Protein AF-A0A9D9WXN9-F1 (afdb_monomer)

Structure (mmCIF, N/CA/C/O backbone):
data_AF-A0A9D9WXN9-F1
#
_entry.id   AF-A0A9D9WXN9-F1
#
loop_
_atom_site.group_PDB
_atom_site.id
_atom_site.type_symbol
_atom_site.label_atom_id
_atom_site.label_alt_id
_atom_site.label_comp_id
_atom_site.label_asym_id
_atom_site.label_entity_id
_atom_site.label_seq_id
_atom_site.pdbx_PDB_ins_code
_atom_site.Cartn_x
_atom_site.Cartn_y
_atom_site.Cartn_z
_atom_site.occupancy
_atom_site.B_iso_or_equiv
_atom_site.auth_seq_id
_atom_site.auth_comp_id
_atom_site.auth_asym_id
_atom_site.auth_atom_id
_atom_site.pdbx_PDB_model_num
ATOM 1 N N . MET A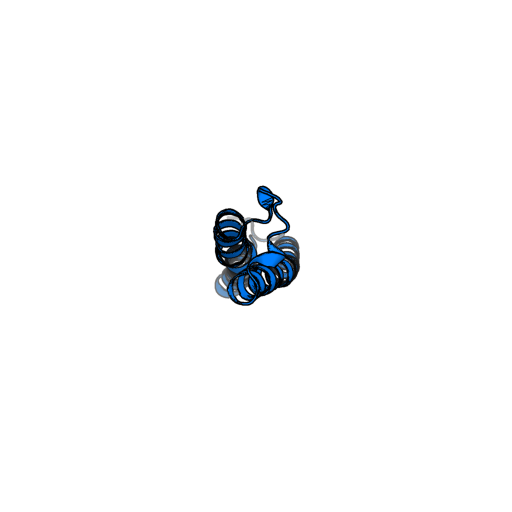 1 1 ? -28.969 9.938 34.420 1.00 42.12 1 MET A N 1
ATOM 2 C CA . MET A 1 1 ? -28.158 10.170 33.206 1.00 42.12 1 MET A CA 1
ATOM 3 C C . MET A 1 1 ? -28.125 8.860 32.427 1.00 42.12 1 MET A C 1
ATOM 5 O O . MET A 1 1 ? -27.585 7.892 32.940 1.00 42.12 1 MET A O 1
ATOM 9 N N . LYS A 1 2 ? -28.819 8.758 31.285 1.00 34.66 2 LYS A N 1
ATOM 10 C CA . LYS A 1 2 ? -28.767 7.550 30.445 1.00 34.66 2 LYS A CA 1
ATOM 11 C C . LYS A 1 2 ? -27.523 7.666 29.569 1.00 34.66 2 LYS A C 1
ATOM 13 O O . LYS A 1 2 ? -27.495 8.504 28.675 1.00 34.66 2 LYS A O 1
ATOM 18 N N . PHE A 1 3 ? -26.487 6.886 29.860 1.00 49.25 3 PHE A N 1
ATOM 19 C CA . PHE A 1 3 ? -25.332 6.790 28.973 1.00 49.25 3 PHE A CA 1
ATOM 20 C C . PHE A 1 3 ? -25.796 6.148 27.660 1.00 49.25 3 PHE A C 1
ATOM 22 O O . PHE A 1 3 ? -26.433 5.097 27.679 1.00 49.25 3 PHE A O 1
ATOM 29 N N . ALA A 1 4 ? -25.504 6.784 26.526 1.00 54.16 4 ALA A N 1
ATOM 30 C CA . ALA A 1 4 ? -25.954 6.382 25.188 1.00 54.16 4 ALA A CA 1
ATOM 31 C C . ALA A 1 4 ? -25.360 5.044 24.684 1.00 54.16 4 ALA A C 1
ATOM 33 O O . ALA A 1 4 ? -25.456 4.725 23.505 1.00 54.16 4 ALA A O 1
ATOM 34 N N . ASN A 1 5 ? -24.747 4.244 25.559 1.00 54.47 5 ASN A N 1
ATOM 35 C CA . ASN A 1 5 ? -23.957 3.069 25.197 1.00 54.47 5 ASN A CA 1
ATOM 36 C C . ASN A 1 5 ? -24.700 1.738 25.423 1.00 54.47 5 ASN A C 1
ATOM 38 O O . ASN A 1 5 ? -24.089 0.711 25.685 1.00 54.47 5 ASN A O 1
ATOM 42 N N . MET A 1 6 ? -26.034 1.738 25.346 1.00 48.72 6 MET A N 1
ATOM 43 C CA . MET A 1 6 ? -26.830 0.513 25.528 1.00 48.72 6 MET A CA 1
ATOM 44 C C . MET A 1 6 ? -27.042 -0.281 24.220 1.00 48.72 6 MET A C 1
ATOM 46 O O . MET A 1 6 ? -27.764 -1.272 24.227 1.00 48.72 6 MET A O 1
ATOM 50 N N . GLN A 1 7 ? -26.463 0.157 23.091 1.00 51.44 7 GLN A N 1
ATOM 51 C CA . GLN A 1 7 ? -26.768 -0.381 21.750 1.00 51.44 7 GLN A CA 1
ATOM 52 C C . GLN A 1 7 ? -25.560 -0.829 20.911 1.00 51.44 7 GLN A C 1
ATOM 54 O O . GLN A 1 7 ? -25.753 -1.358 19.820 1.00 51.44 7 GLN A O 1
ATOM 59 N N . ALA A 1 8 ? -24.325 -0.708 21.402 1.00 58.09 8 ALA A N 1
ATOM 60 C CA . ALA A 1 8 ? -23.145 -1.212 20.699 1.00 58.09 8 ALA A CA 1
ATOM 61 C C . ALA A 1 8 ? -22.637 -2.516 21.333 1.00 58.09 8 ALA A C 1
ATOM 63 O O . ALA A 1 8 ? -21.548 -2.566 21.891 1.00 58.09 8 ALA A O 1
ATOM 64 N N . THR A 1 9 ? -23.427 -3.589 21.261 1.00 69.81 9 THR A N 1
ATOM 65 C CA . THR A 1 9 ? -23.052 -4.898 21.834 1.00 69.81 9 THR A CA 1
ATOM 66 C C . THR A 1 9 ? -21.849 -5.541 21.125 1.00 69.81 9 THR A C 1
ATOM 68 O O . THR A 1 9 ? -21.257 -6.478 21.651 1.00 69.81 9 THR A O 1
ATOM 71 N N . SER A 1 10 ? -21.474 -5.053 19.935 1.00 84.06 10 SER A N 1
ATOM 72 C CA . SER A 1 10 ? -20.351 -5.561 19.141 1.00 84.06 10 SER A CA 1
ATOM 73 C C . SER A 1 10 ? -19.518 -4.443 18.509 1.00 84.06 10 SER A C 1
ATOM 75 O O . SER A 1 10 ? -20.027 -3.362 18.194 1.00 84.06 10 SER A O 1
ATOM 77 N N . TYR A 1 11 ? -18.237 -4.729 18.276 1.00 91.31 11 TYR A N 1
ATOM 78 C CA . TYR A 1 11 ? -17.314 -3.871 17.534 1.00 91.31 11 TYR A CA 1
ATOM 79 C C . TYR A 1 11 ? -17.733 -3.701 16.065 1.00 91.31 11 TYR A C 1
ATOM 81 O O . TYR A 1 11 ? -18.458 -4.522 15.494 1.00 91.31 11 TYR A O 1
ATOM 89 N N . ASN A 1 12 ? -17.289 -2.609 15.442 1.00 92.88 12 ASN A N 1
ATOM 90 C CA . ASN A 1 12 ? -17.523 -2.329 14.028 1.00 92.88 12 ASN A CA 1
ATOM 91 C C . ASN A 1 12 ? -16.412 -2.961 13.177 1.00 92.88 12 ASN A C 1
ATOM 93 O O . ASN A 1 12 ? -15.492 -2.288 12.709 1.00 92.88 12 ASN A O 1
ATOM 97 N N . ASP A 1 13 ? -16.496 -4.280 13.002 1.00 94.31 13 ASP A N 1
ATOM 98 C CA . ASP A 1 13 ? -15.479 -5.065 12.294 1.00 94.31 13 ASP A CA 1
ATOM 99 C C . ASP A 1 13 ? -15.660 -5.073 10.761 1.00 94.31 13 ASP A C 1
ATOM 101 O O . ASP A 1 13 ? -14.787 -5.560 10.042 1.00 94.31 13 ASP A O 1
ATOM 105 N N . THR A 1 14 ? -16.758 -4.522 10.225 1.00 95.25 14 THR A N 1
ATOM 106 C CA . THR A 1 14 ? -17.002 -4.479 8.771 1.00 95.25 14 THR A CA 1
ATOM 107 C C . THR A 1 14 ? -15.922 -3.673 8.052 1.00 95.25 14 THR A C 1
ATOM 109 O O . THR A 1 14 ? -15.312 -4.166 7.103 1.00 95.25 14 THR A O 1
ATOM 112 N N . VAL A 1 15 ? -15.638 -2.461 8.538 1.00 95.50 15 VAL A N 1
ATOM 113 C CA . VAL A 1 15 ? -14.628 -1.566 7.949 1.00 95.50 15 VAL A CA 1
ATOM 114 C C . VAL A 1 15 ? -13.222 -2.136 8.142 1.00 95.50 15 VAL A C 1
ATOM 116 O O . VAL A 1 15 ? -12.418 -2.130 7.212 1.00 95.50 15 VAL A O 1
ATOM 119 N N . VAL A 1 16 ? -12.946 -2.723 9.312 1.00 97.62 16 VAL A N 1
ATOM 120 C CA . VAL A 1 16 ? -11.684 -3.432 9.575 1.00 97.62 16 VAL A CA 1
ATOM 121 C C . VAL A 1 16 ? -11.469 -4.546 8.552 1.00 97.62 16 VAL A C 1
ATOM 123 O O . VAL A 1 16 ? -10.398 -4.634 7.957 1.00 97.62 16 VAL A O 1
ATOM 126 N N . ARG A 1 17 ? -12.489 -5.378 8.305 1.00 97.19 17 ARG A N 1
ATOM 127 C CA . ARG A 1 17 ? -12.409 -6.483 7.343 1.00 97.19 17 ARG A CA 1
ATOM 128 C C . ARG A 1 17 ? -12.177 -5.977 5.921 1.00 97.19 17 ARG A C 1
ATOM 130 O O . ARG A 1 17 ? -11.356 -6.549 5.212 1.00 97.19 17 ARG A O 1
ATOM 137 N N . GLN A 1 18 ? -12.866 -4.913 5.512 1.00 98.00 18 GLN A N 1
ATOM 138 C CA . GLN A 1 18 ? -12.674 -4.302 4.195 1.00 98.00 18 GLN A CA 1
ATOM 139 C C . GLN A 1 18 ? -11.236 -3.807 4.014 1.00 98.00 18 GLN A C 1
ATOM 141 O O . GLN A 1 18 ? -10.588 -4.180 3.039 1.00 98.00 18 GLN A O 1
ATOM 146 N N . PHE A 1 19 ? -10.699 -3.046 4.973 1.00 98.31 19 PHE A N 1
ATOM 147 C CA . PHE A 1 19 ? -9.313 -2.583 4.898 1.00 98.31 19 PHE A CA 1
ATOM 148 C C . PHE A 1 19 ? -8.305 -3.730 4.994 1.00 98.31 19 PHE A C 1
ATOM 150 O O . PHE A 1 19 ? -7.305 -3.702 4.284 1.00 98.31 19 PHE A O 1
ATOM 157 N N . ALA A 1 20 ? -8.564 -4.769 5.790 1.00 98.19 20 ALA A N 1
ATOM 158 C CA . ALA A 1 20 ? -7.696 -5.943 5.867 1.00 98.19 20 ALA A CA 1
ATOM 159 C C . ALA A 1 20 ? -7.620 -6.685 4.521 1.00 98.19 20 ALA A C 1
ATOM 161 O O . ALA A 1 20 ? -6.528 -6.999 4.049 1.00 98.19 20 ALA A O 1
ATO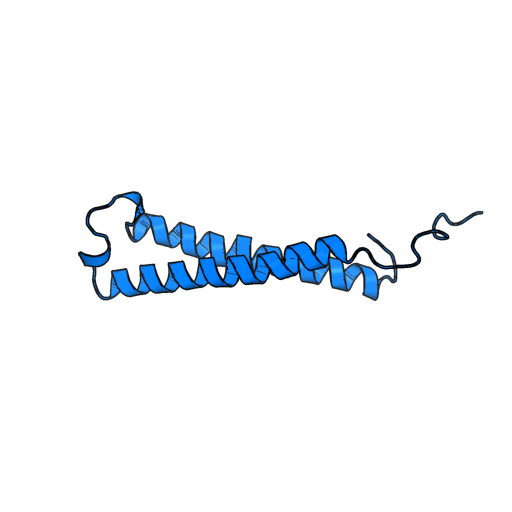M 162 N N . ILE A 1 21 ? -8.762 -6.897 3.856 1.00 98.38 21 ILE A N 1
ATOM 163 C CA . ILE A 1 21 ? -8.805 -7.492 2.512 1.00 98.38 21 ILE A CA 1
ATOM 164 C C . ILE A 1 21 ? -8.074 -6.590 1.510 1.00 98.38 21 ILE A C 1
ATOM 166 O O . ILE A 1 21 ? -7.211 -7.067 0.773 1.00 98.38 21 ILE A O 1
ATOM 170 N N . MET A 1 22 ? -8.358 -5.284 1.514 1.00 98.19 22 MET A N 1
ATOM 171 C CA . MET A 1 22 ? -7.703 -4.341 0.602 1.00 98.19 22 MET A CA 1
ATOM 172 C C . MET A 1 22 ? -6.200 -4.216 0.856 1.00 98.19 22 MET A C 1
ATOM 174 O O . MET A 1 22 ? -5.449 -4.010 -0.092 1.00 98.19 22 MET A O 1
ATOM 178 N N . THR A 1 23 ? -5.739 -4.417 2.092 1.00 98.56 23 THR A N 1
ATOM 179 C CA . THR A 1 23 ? -4.309 -4.501 2.415 1.00 98.56 23 THR A CA 1
ATOM 180 C C . THR A 1 23 ? -3.672 -5.646 1.639 1.00 98.56 23 THR A C 1
ATOM 182 O O . THR A 1 23 ? -2.679 -5.437 0.955 1.00 98.56 23 THR A O 1
ATOM 185 N N . VAL A 1 24 ? -4.263 -6.843 1.661 1.00 98.44 24 VAL A N 1
ATOM 186 C CA . VAL A 1 24 ? -3.727 -7.992 0.913 1.00 98.44 24 VAL A CA 1
ATOM 187 C C . VAL A 1 24 ? -3.751 -7.730 -0.595 1.00 98.44 24 VAL A C 1
ATOM 189 O O . VAL A 1 24 ? -2.743 -7.952 -1.264 1.00 98.44 24 VAL A O 1
ATOM 192 N N . VAL A 1 25 ? -4.858 -7.200 -1.126 1.00 98.44 25 VAL A N 1
ATOM 193 C CA . VAL A 1 25 ? -4.993 -6.877 -2.559 1.00 98.44 25 VAL A CA 1
ATOM 194 C C . VAL A 1 25 ? -3.909 -5.896 -3.009 1.00 98.44 25 VAL A C 1
ATOM 196 O O . VAL A 1 25 ? -3.183 -6.170 -3.965 1.00 98.44 25 VAL A O 1
ATOM 199 N N . TRP A 1 26 ? -3.745 -4.776 -2.302 1.00 98.19 26 TRP A N 1
ATOM 200 C CA . TRP A 1 26 ? -2.722 -3.786 -2.635 1.00 98.19 26 TRP A CA 1
ATOM 201 C C . TRP A 1 26 ? -1.304 -4.274 -2.356 1.00 98.19 26 TRP A C 1
ATOM 203 O O . TRP A 1 26 ? -0.385 -3.863 -3.059 1.00 98.19 26 TRP A O 1
ATOM 213 N N . GLY A 1 27 ? -1.121 -5.177 -1.392 1.00 97.88 27 GLY A N 1
ATOM 214 C CA . GLY A 1 27 ? 0.148 -5.861 -1.160 1.00 97.88 27 GLY A CA 1
ATOM 215 C C . GLY A 1 27 ? 0.575 -6.663 -2.387 1.00 97.88 27 GLY A C 1
ATOM 216 O O . GLY A 1 27 ? 1.693 -6.497 -2.868 1.00 97.88 27 GLY A O 1
ATOM 217 N N . VAL A 1 28 ? -0.332 -7.458 -2.961 1.00 98.38 28 VAL A N 1
ATOM 218 C CA . VAL A 1 28 ? -0.056 -8.216 -4.192 1.00 98.38 28 VAL A CA 1
ATOM 219 C C . VAL A 1 28 ? 0.212 -7.277 -5.369 1.00 98.38 28 VAL A C 1
ATOM 221 O O . VAL A 1 28 ? 1.231 -7.424 -6.039 1.00 98.38 28 VAL A O 1
ATOM 224 N N . VAL A 1 29 ? -0.653 -6.283 -5.604 1.00 98.00 29 VAL A N 1
ATOM 225 C CA . VAL A 1 29 ? -0.501 -5.338 -6.726 1.00 98.00 29 VAL A CA 1
ATOM 226 C C . VAL A 1 29 ? 0.801 -4.542 -6.611 1.00 98.00 29 VAL A C 1
ATOM 228 O O . VAL A 1 29 ? 1.576 -4.485 -7.563 1.00 98.00 29 VAL A O 1
ATOM 231 N N . GLY A 1 30 ? 1.071 -3.951 -5.446 1.00 97.62 30 GLY A N 1
ATOM 232 C CA . GLY A 1 30 ? 2.262 -3.142 -5.207 1.00 97.62 30 GLY A CA 1
ATOM 233 C C . GLY A 1 30 ? 3.549 -3.945 -5.378 1.00 97.62 30 GLY A C 1
ATOM 234 O O . GLY A 1 30 ? 4.450 -3.502 -6.092 1.00 97.62 30 GLY A O 1
ATOM 235 N N . MET A 1 31 ? 3.623 -5.145 -4.795 1.00 98.06 31 MET A N 1
ATOM 236 C CA . MET A 1 31 ? 4.800 -6.010 -4.923 1.00 98.06 31 MET A CA 1
ATOM 237 C C . MET A 1 31 ? 4.986 -6.527 -6.354 1.00 98.06 31 MET A C 1
ATOM 239 O O . MET A 1 31 ? 6.114 -6.550 -6.839 1.00 98.06 31 MET A O 1
ATOM 243 N N . LEU A 1 32 ? 3.905 -6.860 -7.069 1.00 98.06 32 LEU A N 1
ATOM 244 C CA . LEU A 1 32 ? 3.972 -7.297 -8.467 1.00 98.06 32 LEU A CA 1
ATOM 245 C C . LEU A 1 32 ? 4.510 -6.194 -9.390 1.00 98.06 32 LEU A C 1
ATOM 247 O O . LEU A 1 32 ? 5.404 -6.460 -10.191 1.00 98.06 32 LEU A O 1
ATOM 251 N N . VAL A 1 33 ? 4.049 -4.945 -9.241 1.00 97.38 33 VAL A N 1
ATOM 252 C CA . VAL A 1 33 ? 4.640 -3.808 -9.976 1.00 97.38 33 VAL A CA 1
ATOM 253 C C . VAL A 1 33 ? 6.115 -3.632 -9.597 1.00 97.38 33 VAL A C 1
ATOM 255 O O . VAL A 1 33 ? 6.929 -3.338 -10.467 1.00 97.38 33 VAL A O 1
ATOM 258 N N . GLY A 1 34 ? 6.476 -3.883 -8.334 1.00 97.50 34 GLY A N 1
ATOM 259 C CA . GLY A 1 34 ? 7.864 -3.907 -7.859 1.00 97.50 34 GLY A CA 1
ATOM 260 C C . GLY A 1 34 ? 8.739 -4.912 -8.611 1.00 97.50 34 GLY A C 1
ATOM 261 O O . GLY A 1 34 ? 9.826 -4.567 -9.069 1.00 97.50 34 GLY A O 1
ATOM 262 N N . VAL A 1 35 ? 8.241 -6.135 -8.808 1.00 97.88 35 VAL A N 1
ATOM 263 C CA . VAL A 1 35 ? 8.929 -7.169 -9.598 1.00 97.88 35 VAL A CA 1
ATOM 264 C C . VAL A 1 35 ? 9.063 -6.748 -11.064 1.00 97.88 35 VAL A C 1
ATOM 266 O O . VAL A 1 35 ? 10.130 -6.927 -11.645 1.00 97.88 35 VAL A O 1
ATOM 269 N N . ILE A 1 36 ? 8.032 -6.131 -11.654 1.00 95.69 36 ILE A N 1
ATOM 270 C CA . ILE A 1 36 ? 8.087 -5.630 -13.038 1.00 95.69 36 ILE A CA 1
ATOM 271 C C . ILE A 1 36 ? 9.179 -4.567 -13.194 1.00 95.69 36 ILE A C 1
ATOM 273 O O . ILE A 1 36 ? 10.015 -4.677 -14.089 1.00 95.69 36 ILE A O 1
ATOM 277 N N . ILE A 1 37 ? 9.212 -3.551 -12.326 1.00 96.88 37 ILE A N 1
ATOM 278 C CA . ILE A 1 37 ? 10.223 -2.488 -12.433 1.00 96.88 37 ILE A CA 1
ATOM 279 C C . ILE A 1 37 ? 11.631 -2.989 -12.093 1.00 96.88 37 ILE A C 1
ATOM 281 O O . ILE A 1 37 ? 12.601 -2.482 -12.649 1.00 96.88 37 ILE A O 1
ATOM 285 N N . ALA A 1 38 ? 11.761 -4.004 -11.233 1.00 97.44 38 ALA A N 1
ATOM 286 C CA . ALA A 1 38 ? 13.034 -4.679 -10.998 1.00 97.44 38 ALA A CA 1
ATOM 287 C C . ALA A 1 38 ? 13.501 -5.431 -12.255 1.00 97.44 38 ALA A C 1
ATOM 289 O O . ALA A 1 38 ? 14.666 -5.328 -12.636 1.00 97.44 38 ALA A O 1
ATOM 290 N N . ALA A 1 39 ? 12.590 -6.116 -12.952 1.00 96.56 39 ALA A N 1
ATOM 291 C CA . ALA A 1 39 ? 12.892 -6.769 -14.220 1.00 96.56 39 ALA A CA 1
ATOM 292 C C . ALA A 1 39 ? 13.280 -5.758 -15.312 1.00 96.56 39 ALA A C 1
ATOM 294 O O . ALA A 1 39 ? 14.195 -6.032 -16.075 1.00 96.56 39 ALA A O 1
ATOM 295 N N . GLN A 1 40 ? 12.671 -4.567 -15.349 1.00 94.56 40 GLN A N 1
ATOM 296 C CA . GLN A 1 40 ? 13.061 -3.491 -16.275 1.00 94.56 40 GLN A CA 1
ATOM 297 C C . GLN A 1 40 ? 14.473 -2.942 -16.027 1.00 94.56 40 GLN A C 1
ATOM 299 O O . GLN A 1 40 ? 15.088 -2.426 -16.957 1.00 94.56 40 GLN A O 1
ATOM 304 N N . LEU A 1 41 ? 14.992 -3.035 -14.796 1.00 94.50 41 LEU A N 1
ATOM 305 C CA . LEU A 1 41 ? 16.389 -2.696 -14.504 1.00 94.50 41 LEU A CA 1
ATOM 306 C C . LEU A 1 41 ? 17.359 -3.777 -14.997 1.00 94.50 41 LEU A C 1
ATOM 308 O O . LEU A 1 41 ? 18.471 -3.444 -15.395 1.00 94.50 41 LEU A O 1
ATOM 312 N N . ALA A 1 42 ? 16.949 -5.048 -14.971 1.00 96.56 42 ALA A N 1
ATOM 313 C CA . ALA A 1 42 ? 17.748 -6.164 -15.479 1.00 96.56 42 ALA A CA 1
ATOM 314 C C . ALA A 1 42 ? 17.705 -6.268 -17.016 1.00 96.56 42 ALA A C 1
ATOM 316 O O . ALA A 1 42 ? 18.730 -6.522 -17.643 1.00 96.56 42 ALA A O 1
ATOM 317 N N . TRP A 1 43 ? 16.531 -6.038 -17.608 1.00 94.88 43 TRP A N 1
ATOM 318 C CA . TRP A 1 43 ? 16.260 -6.102 -19.046 1.00 94.88 43 TRP A CA 1
ATOM 319 C C . TRP A 1 43 ? 15.465 -4.864 -19.488 1.00 94.88 43 TRP A C 1
ATOM 321 O O . TRP A 1 43 ? 14.226 -4.864 -19.441 1.00 94.88 43 TRP A O 1
ATOM 331 N N . PRO A 1 44 ? 16.150 -3.784 -19.910 1.00 89.62 44 PRO A N 1
ATOM 332 C CA . PRO A 1 44 ? 15.511 -2.532 -20.322 1.00 89.62 44 PRO A CA 1
ATOM 333 C C . PRO A 1 44 ? 14.509 -2.674 -21.478 1.00 89.62 44 PRO A C 1
ATOM 335 O O . PRO A 1 44 ? 13.610 -1.839 -21.622 1.00 89.62 44 PRO A O 1
ATOM 338 N N . GLU A 1 45 ? 14.613 -3.736 -22.278 1.00 90.44 45 GLU A N 1
ATOM 339 C CA . GLU A 1 45 ? 13.709 -4.064 -23.384 1.00 90.44 45 GLU A CA 1
ATOM 340 C C . GLU A 1 45 ? 12.267 -4.321 -22.910 1.00 90.44 45 GLU A C 1
ATOM 342 O O . GLU A 1 45 ? 11.317 -4.110 -23.666 1.00 90.44 45 GLU A O 1
ATOM 347 N N . LEU A 1 46 ? 12.072 -4.679 -21.633 1.00 89.25 46 LEU A N 1
ATOM 348 C CA . LEU A 1 46 ? 10.754 -4.892 -21.020 1.00 89.25 46 LEU A CA 1
ATOM 349 C C . LEU A 1 46 ? 9.912 -3.612 -20.877 1.00 89.25 46 LEU A C 1
ATOM 351 O O . LEU A 1 46 ? 8.747 -3.681 -20.487 1.00 89.25 46 LEU A O 1
ATOM 355 N N . ASN A 1 47 ? 10.454 -2.436 -21.209 1.00 85.62 47 ASN A N 1
ATOM 356 C CA . ASN A 1 47 ? 9.646 -1.224 -21.370 1.00 85.62 47 ASN A CA 1
ATOM 357 C C . ASN A 1 47 ? 8.769 -1.266 -22.644 1.00 85.62 4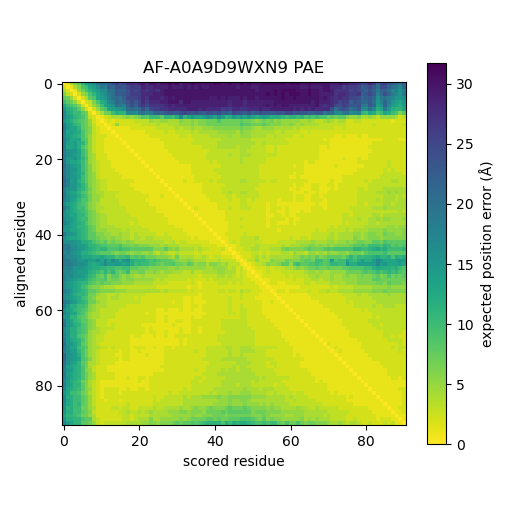7 ASN A C 1
ATOM 359 O O . ASN A 1 47 ? 7.815 -0.494 -22.749 1.00 85.62 47 ASN A O 1
ATOM 363 N N . LEU A 1 48 ? 9.088 -2.139 -23.616 1.00 87.06 48 LEU A N 1
ATOM 364 C CA . LEU A 1 48 ? 8.341 -2.374 -24.867 1.00 87.06 48 LEU A CA 1
ATOM 365 C C . LEU A 1 48 ? 8.095 -1.122 -25.737 1.00 87.06 48 LEU A C 1
ATOM 367 O O . LEU A 1 48 ? 7.243 -1.135 -26.621 1.00 87.06 48 LEU A O 1
ATOM 371 N N . GLY A 1 49 ? 8.797 -0.015 -25.475 1.00 87.38 49 GLY A N 1
ATOM 372 C CA . GLY A 1 49 ? 8.534 1.282 -26.110 1.00 87.38 49 GLY A CA 1
ATOM 373 C C . GLY A 1 49 ? 7.196 1.926 -25.713 1.00 87.38 49 GLY A C 1
ATOM 374 O O . GLY A 1 49 ? 6.805 2.931 -26.303 1.00 87.38 49 GLY A O 1
ATOM 375 N N . ILE A 1 50 ? 6.487 1.381 -24.716 1.00 92.75 50 ILE A N 1
ATOM 376 C CA . ILE A 1 50 ? 5.160 1.847 -24.302 1.00 92.75 50 ILE A CA 1
ATOM 377 C C . ILE A 1 50 ? 5.308 2.923 -23.210 1.00 92.75 50 ILE A C 1
ATOM 379 O O . ILE A 1 50 ? 5.798 2.623 -22.118 1.00 92.75 50 ILE A O 1
ATOM 383 N N . PRO A 1 51 ? 4.837 4.170 -23.423 1.00 90.31 51 PRO A N 1
ATOM 384 C CA . PRO A 1 51 ? 5.126 5.280 -22.511 1.00 90.31 51 PRO A CA 1
ATOM 385 C C . PRO A 1 51 ? 4.685 5.060 -21.056 1.00 90.31 51 PRO A C 1
ATOM 387 O O . PRO A 1 51 ? 5.404 5.444 -20.133 1.00 90.31 51 PRO A O 1
ATOM 390 N N . TRP A 1 52 ? 3.517 4.452 -20.819 1.00 91.06 52 TRP A N 1
ATOM 391 C CA . TRP A 1 52 ? 2.987 4.207 -19.466 1.00 91.06 52 TRP A CA 1
ATOM 392 C C . TRP A 1 52 ? 3.594 2.993 -18.759 1.00 91.06 52 TRP A C 1
ATOM 394 O O . TRP A 1 52 ? 3.453 2.891 -17.545 1.00 91.06 52 TRP A O 1
ATOM 404 N N . LEU A 1 53 ? 4.299 2.118 -19.481 1.00 92.75 53 LEU A N 1
ATOM 405 C CA . LEU A 1 53 ? 5.062 1.022 -18.883 1.00 92.75 53 LEU A CA 1
ATOM 406 C C . LEU A 1 53 ? 6.518 1.402 -18.611 1.00 92.75 53 LEU A C 1
ATOM 408 O O . LEU A 1 53 ? 7.262 0.575 -18.108 1.00 92.75 53 LEU A O 1
ATOM 412 N N . SER A 1 54 ? 6.938 2.634 -18.902 1.00 93.94 54 SER A N 1
ATOM 413 C CA . SER A 1 54 ? 8.308 3.063 -18.622 1.00 93.94 54 SER A CA 1
ATOM 414 C C . SER A 1 54 ? 8.642 2.997 -17.126 1.00 93.94 54 SER A C 1
ATOM 416 O O . SER A 1 54 ? 7.850 3.430 -16.282 1.00 93.94 54 SER A O 1
ATOM 418 N N . TYR A 1 55 ? 9.856 2.545 -16.800 1.00 93.50 55 TYR A N 1
ATOM 419 C CA . TYR A 1 55 ? 10.379 2.501 -15.426 1.00 93.50 55 TYR A CA 1
ATOM 420 C C . TYR A 1 55 ? 10.148 3.810 -14.651 1.00 93.50 55 TYR A C 1
ATOM 422 O O . TYR A 1 55 ? 9.701 3.800 -13.503 1.00 93.50 55 TYR A O 1
ATOM 430 N N . GLY A 1 56 ? 10.376 4.960 -15.297 1.00 94.06 56 GLY A N 1
ATOM 431 C CA . GLY A 1 56 ? 10.193 6.280 -14.686 1.00 94.06 56 GLY A CA 1
ATOM 432 C C . GLY A 1 56 ? 8.758 6.575 -14.228 1.00 94.06 56 GLY A C 1
ATOM 433 O O . GLY A 1 56 ? 8.577 7.325 -13.272 1.00 94.06 56 GLY A O 1
ATOM 434 N N . ARG A 1 57 ? 7.743 5.970 -14.861 1.00 95.25 57 ARG A N 1
ATOM 435 C CA . ARG A 1 57 ? 6.327 6.113 -14.477 1.00 95.25 57 ARG A CA 1
ATOM 436 C C . ARG A 1 57 ? 5.848 4.991 -13.560 1.00 95.25 57 ARG A C 1
ATOM 438 O O . ARG A 1 57 ? 5.090 5.254 -12.629 1.00 95.25 57 ARG A O 1
ATOM 445 N N . LEU A 1 58 ? 6.307 3.759 -13.779 1.00 96.56 58 LEU A N 1
ATOM 446 C CA . LEU A 1 58 ? 5.925 2.624 -12.938 1.00 96.56 58 LEU A CA 1
ATOM 447 C C . LEU A 1 58 ? 6.569 2.669 -11.549 1.00 96.56 58 LEU A C 1
ATOM 449 O O . LEU A 1 58 ? 5.965 2.203 -10.588 1.00 96.56 58 LEU A O 1
ATOM 453 N N . ARG A 1 59 ? 7.753 3.272 -11.395 1.00 96.62 59 ARG A N 1
ATOM 454 C CA . ARG A 1 59 ? 8.405 3.430 -10.087 1.00 96.62 59 ARG A CA 1
ATOM 455 C C . ARG A 1 59 ? 7.568 4.244 -9.088 1.00 96.62 59 ARG A C 1
ATOM 457 O O . ARG A 1 59 ? 7.295 3.717 -8.010 1.00 96.62 59 ARG A O 1
ATOM 464 N N . PRO A 1 60 ? 7.121 5.481 -9.386 1.00 97.62 60 PRO A N 1
ATOM 465 C CA . PRO A 1 60 ? 6.249 6.208 -8.467 1.00 97.62 60 PRO A CA 1
ATOM 466 C C . PRO A 1 60 ? 4.895 5.511 -8.278 1.00 97.62 60 PRO A C 1
ATOM 468 O O . PRO A 1 60 ? 4.334 5.599 -7.188 1.00 97.62 60 PRO A O 1
ATOM 471 N N . LEU A 1 61 ? 4.386 4.774 -9.275 1.00 97.69 61 LEU A N 1
ATOM 472 C CA . LEU A 1 61 ? 3.194 3.935 -9.102 1.00 97.69 61 LEU A CA 1
ATOM 473 C C . LEU A 1 61 ? 3.429 2.833 -8.054 1.00 97.69 61 LEU A C 1
ATOM 475 O O . LEU A 1 61 ? 2.647 2.719 -7.115 1.00 97.69 61 LEU A O 1
ATOM 479 N N . HIS A 1 62 ? 4.521 2.071 -8.172 1.00 98.19 62 HIS A N 1
ATOM 480 C CA . HIS A 1 62 ? 4.925 1.043 -7.209 1.00 98.19 62 HIS A CA 1
ATOM 481 C C . HIS A 1 62 ? 5.065 1.621 -5.799 1.00 98.19 62 HIS A C 1
ATOM 483 O O . HIS A 1 62 ? 4.460 1.106 -4.861 1.00 98.19 62 HIS A O 1
ATOM 489 N N . THR A 1 63 ? 5.814 2.717 -5.646 1.00 98.06 63 THR A N 1
ATOM 490 C CA . THR A 1 63 ? 6.043 3.335 -4.335 1.00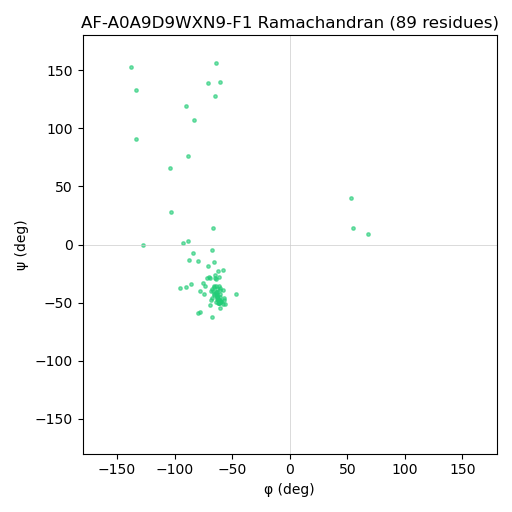 98.06 63 THR A CA 1
ATOM 491 C C . THR A 1 63 ? 4.736 3.799 -3.691 1.00 98.06 63 THR A C 1
ATOM 493 O O . THR A 1 63 ? 4.509 3.504 -2.520 1.00 98.06 63 THR A O 1
ATOM 496 N N . ASN A 1 64 ? 3.840 4.458 -4.436 1.00 98.31 64 ASN A N 1
ATOM 497 C CA . ASN A 1 64 ? 2.542 4.875 -3.894 1.00 98.31 64 ASN A CA 1
ATOM 498 C C . ASN A 1 64 ? 1.635 3.678 -3.565 1.00 98.31 64 ASN A C 1
ATOM 500 O O . ASN A 1 64 ? 0.980 3.679 -2.523 1.00 98.31 64 ASN A O 1
ATOM 504 N N . ALA A 1 65 ? 1.621 2.643 -4.411 1.00 97.88 65 ALA A N 1
ATOM 505 C CA . ALA A 1 65 ? 0.844 1.431 -4.168 1.00 97.88 65 ALA A CA 1
ATOM 506 C C . ALA A 1 65 ? 1.327 0.683 -2.915 1.00 97.88 65 ALA A C 1
ATOM 508 O O . ALA A 1 65 ? 0.510 0.254 -2.106 1.00 97.88 65 ALA A O 1
ATOM 509 N N . VAL A 1 66 ? 2.640 0.565 -2.703 1.00 98.12 66 VAL A N 1
ATOM 510 C CA . VAL A 1 66 ? 3.184 -0.121 -1.521 1.00 98.12 66 VAL A CA 1
ATOM 511 C C . VAL A 1 66 ? 3.042 0.730 -0.255 1.00 98.12 66 VAL A C 1
ATOM 513 O O . VAL A 1 66 ? 2.651 0.213 0.788 1.00 98.12 66 VAL A O 1
ATOM 516 N N . ILE A 1 67 ? 3.314 2.034 -0.310 1.00 98.06 67 ILE A N 1
ATOM 517 C CA . ILE A 1 67 ? 3.275 2.879 0.893 1.00 98.06 67 ILE A CA 1
ATOM 518 C C . ILE A 1 67 ? 1.836 3.236 1.268 1.00 98.06 67 ILE A C 1
ATOM 520 O O . ILE A 1 67 ? 1.390 2.938 2.374 1.00 98.06 67 ILE A O 1
ATOM 524 N N . PHE A 1 68 ? 1.092 3.869 0.364 1.00 98.38 68 PHE A N 1
ATOM 525 C CA . PHE A 1 68 ? -0.206 4.450 0.707 1.00 98.38 68 PHE A CA 1
ATOM 526 C C . PHE A 1 68 ? -1.361 3.478 0.515 1.00 98.38 68 PHE A C 1
ATOM 528 O O . PHE A 1 68 ? -2.284 3.484 1.324 1.00 98.38 68 PHE A O 1
ATOM 535 N N . ALA A 1 69 ? -1.324 2.625 -0.510 1.00 98.00 69 ALA A N 1
ATOM 536 C CA . ALA A 1 69 ? -2.403 1.662 -0.705 1.00 98.00 69 ALA A CA 1
ATOM 537 C C . ALA A 1 69 ? -2.234 0.453 0.231 1.00 98.00 69 ALA A C 1
ATOM 539 O O . ALA A 1 69 ? -3.084 0.228 1.086 1.00 98.00 69 ALA A O 1
ATOM 540 N N . PHE A 1 70 ? -1.115 -0.272 0.155 1.00 98.44 70 PHE A N 1
ATOM 541 C CA . PHE A 1 70 ? -0.825 -1.398 1.048 1.00 98.44 70 PHE A CA 1
ATOM 542 C C . PHE A 1 70 ? -0.606 -0.937 2.494 1.00 98.44 70 PHE A C 1
ATOM 544 O O . PHE A 1 70 ? -1.394 -1.290 3.372 1.00 98.44 70 PHE A O 1
ATOM 551 N N . GLY A 1 71 ? 0.421 -0.117 2.745 1.00 97.81 71 GLY A N 1
ATOM 552 C CA . GLY A 1 71 ? 0.741 0.355 4.094 1.00 97.81 71 GLY A CA 1
ATOM 553 C C . GLY A 1 71 ? -0.399 1.158 4.722 1.00 97.81 71 GLY A C 1
ATOM 554 O O . GLY A 1 71 ? -0.760 0.915 5.872 1.00 97.81 71 GLY A O 1
ATOM 555 N N . GLY A 1 72 ? -1.033 2.049 3.955 1.00 98.31 72 GLY A N 1
ATOM 556 C CA . GLY A 1 72 ? -2.184 2.819 4.428 1.00 98.31 72 GLY A CA 1
ATOM 557 C C . GLY A 1 72 ? -3.383 1.941 4.783 1.00 98.31 72 GLY A C 1
ATOM 558 O O . GLY A 1 72 ? -3.917 2.089 5.881 1.00 98.31 72 GLY A O 1
ATOM 559 N N . CYS A 1 73 ? -3.779 0.979 3.938 1.00 98.44 73 CYS A N 1
ATOM 560 C CA . CYS A 1 73 ? -4.859 0.048 4.294 1.00 98.44 73 CYS A CA 1
ATOM 561 C C . CYS A 1 73 ? -4.514 -0.774 5.546 1.00 98.44 73 CYS A C 1
ATOM 563 O O . CYS A 1 73 ? -5.380 -0.961 6.403 1.00 98.44 73 CYS A O 1
ATOM 565 N N . GLY A 1 74 ? -3.255 -1.205 5.690 1.00 98.38 74 GLY A N 1
ATOM 566 C CA . GLY A 1 74 ? -2.792 -1.937 6.870 1.00 98.38 74 GLY A CA 1
ATOM 567 C C . GLY A 1 74 ? -2.87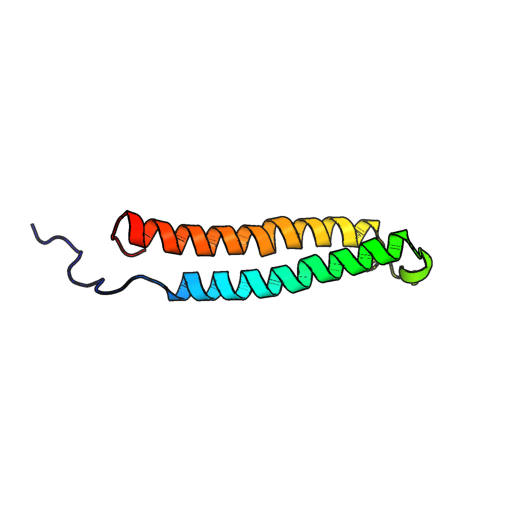8 -1.096 8.145 1.00 98.38 74 GLY A C 1
ATOM 568 O O . GLY A 1 74 ? -3.329 -1.578 9.189 1.00 98.38 74 GLY A O 1
ATOM 569 N N . LEU A 1 75 ? -2.523 0.189 8.057 1.00 98.56 75 LEU A N 1
ATOM 570 C CA . LEU A 1 75 ? -2.673 1.140 9.157 1.00 98.56 75 LEU A CA 1
ATOM 571 C C . LEU A 1 75 ? -4.145 1.393 9.495 1.00 98.56 75 LEU A C 1
ATOM 573 O O . LEU A 1 75 ? -4.495 1.356 10.669 1.00 98.56 75 LEU A O 1
ATOM 577 N N . PHE A 1 76 ? -5.026 1.573 8.507 1.00 98.31 76 PHE A N 1
AT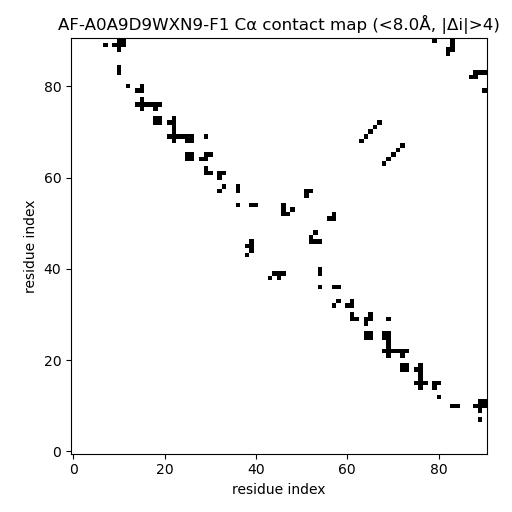OM 578 C CA . PHE A 1 76 ? -6.463 1.738 8.762 1.00 98.31 76 PHE A CA 1
ATOM 579 C C . PHE A 1 76 ? -7.076 0.501 9.428 1.00 98.31 76 PHE A C 1
ATOM 581 O O . PHE A 1 76 ? -7.764 0.629 10.441 1.00 98.31 76 PHE A O 1
ATOM 588 N N . ALA A 1 77 ? -6.794 -0.699 8.911 1.00 98.31 77 ALA A N 1
ATOM 589 C CA . ALA A 1 77 ? -7.285 -1.945 9.496 1.00 98.31 77 ALA A CA 1
ATOM 590 C C . ALA A 1 77 ? -6.805 -2.118 10.944 1.00 98.31 77 ALA A C 1
ATOM 592 O O . ALA A 1 77 ? -7.609 -2.389 11.837 1.00 98.31 77 ALA A O 1
ATOM 593 N N . SER A 1 78 ? -5.504 -1.929 11.186 1.00 98.31 78 SER A N 1
ATOM 594 C CA . SER A 1 78 ? -4.917 -2.097 12.518 1.00 98.31 78 SER A CA 1
ATOM 595 C C . SER A 1 78 ? -5.396 -1.028 13.500 1.00 98.31 78 SER A C 1
ATOM 597 O O . SER A 1 78 ? -5.832 -1.379 14.594 1.00 98.31 78 SER A O 1
ATOM 599 N N . ALA A 1 79 ? -5.412 0.250 13.115 1.00 98.25 79 ALA A N 1
ATOM 600 C CA . ALA A 1 79 ? -5.871 1.337 13.973 1.00 98.25 79 ALA A CA 1
ATOM 601 C C . ALA A 1 79 ? -7.340 1.159 14.377 1.00 98.25 79 ALA A C 1
ATOM 603 O O . ALA A 1 79 ? -7.647 1.210 15.568 1.00 98.25 79 ALA A O 1
ATOM 604 N N . TYR A 1 80 ? -8.238 0.887 13.419 1.00 97.81 80 TYR A N 1
ATOM 605 C CA . TYR A 1 80 ? -9.661 0.688 13.710 1.00 97.81 80 TYR A CA 1
ATOM 606 C C . TYR A 1 80 ? -9.926 -0.554 14.558 1.00 97.81 80 TYR A C 1
ATOM 608 O O . TYR A 1 80 ? -10.792 -0.520 15.431 1.00 97.81 80 TYR A O 1
ATOM 616 N N . TYR A 1 81 ? -9.170 -1.632 14.347 1.00 97.12 81 TYR A N 1
ATOM 617 C CA . TYR A 1 81 ? -9.293 -2.835 15.164 1.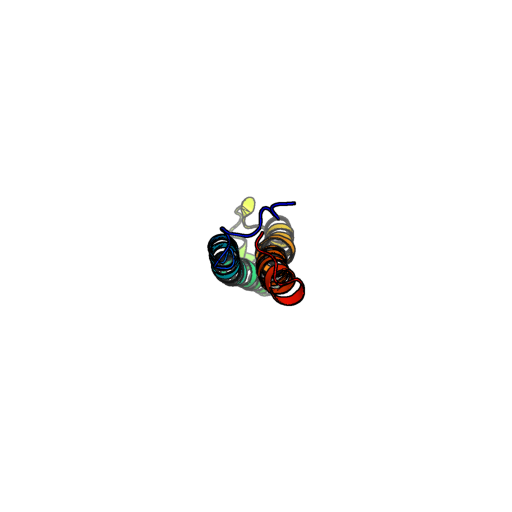00 97.12 81 TYR A CA 1
ATOM 618 C C . TYR A 1 81 ? -8.813 -2.606 16.601 1.00 97.12 81 TYR A C 1
ATOM 620 O O . TYR A 1 81 ? -9.505 -2.989 17.550 1.00 97.12 81 TYR A O 1
ATOM 628 N N . VAL A 1 82 ? -7.631 -1.995 16.751 1.00 98.19 82 VAL A N 1
ATOM 629 C CA . VAL A 1 82 ? -6.953 -1.803 18.037 1.00 98.19 82 VAL A CA 1
ATOM 630 C C . VAL A 1 82 ? -7.702 -0.793 18.894 1.00 98.19 82 VAL A C 1
ATOM 632 O O . VAL A 1 82 ? -8.050 -1.134 20.019 1.00 98.19 82 VAL A O 1
ATOM 635 N N . VAL A 1 83 ? -8.012 0.403 18.376 1.00 97.75 83 VAL A N 1
ATOM 636 C CA . VAL A 1 83 ? -8.602 1.487 19.186 1.00 97.75 83 VAL A CA 1
ATOM 637 C C . VAL A 1 83 ? -9.953 1.100 19.785 1.00 97.75 83 VAL A C 1
ATOM 639 O O . VAL A 1 83 ? -10.231 1.410 20.940 1.00 97.75 83 VAL A O 1
ATOM 642 N N . GLN A 1 84 ? -10.770 0.347 19.039 1.00 95.44 84 GLN A N 1
ATOM 643 C CA . GLN A 1 84 ? -12.060 -0.119 19.543 1.00 95.44 84 GLN A CA 1
ATOM 644 C C . GLN A 1 84 ? -11.898 -1.051 20.753 1.00 95.44 84 GLN A C 1
ATOM 646 O O . GLN A 1 84 ? -12.659 -0.962 21.714 1.00 95.44 84 GLN A O 1
ATOM 651 N N . ARG A 1 85 ? -10.878 -1.919 20.735 1.00 93.62 85 ARG A N 1
ATOM 652 C CA . ARG A 1 85 ? -10.631 -2.952 21.756 1.00 93.62 85 ARG A CA 1
ATOM 653 C C . ARG A 1 85 ? -9.829 -2.443 22.944 1.00 93.62 85 ARG A C 1
ATOM 655 O O . ARG A 1 85 ? -10.063 -2.883 24.062 1.00 93.62 85 ARG A O 1
ATOM 662 N N . THR A 1 86 ? -8.903 -1.515 22.725 1.00 96.25 86 THR A N 1
ATOM 663 C CA . THR A 1 86 ? -8.129 -0.914 23.817 1.00 96.25 86 THR A CA 1
ATOM 664 C C . THR A 1 86 ? -8.973 0.065 24.624 1.00 96.25 86 THR A C 1
ATOM 666 O O . THR A 1 86 ? -8.839 0.117 25.843 1.00 96.25 86 THR A O 1
ATOM 669 N N . CYS A 1 87 ? -9.882 0.799 23.975 1.00 94.75 87 CYS A N 1
ATOM 670 C CA . CYS A 1 87 ? -10.813 1.694 24.660 1.00 94.75 87 CYS A CA 1
ATOM 671 C C . CYS A 1 87 ? -12.110 1.000 25.105 1.00 94.75 87 CYS A C 1
ATOM 673 O O . CYS A 1 87 ? -12.844 1.577 25.899 1.00 94.75 87 CYS A O 1
ATOM 675 N N . ASN A 1 88 ? -12.394 -0.217 24.622 1.00 90.94 88 ASN A N 1
ATOM 676 C CA . ASN A 1 88 ? -13.677 -0.914 24.797 1.00 90.94 88 ASN A CA 1
ATOM 677 C C . ASN A 1 88 ? -14.883 -0.063 24.352 1.00 90.94 88 ASN A C 1
ATOM 679 O O . ASN A 1 88 ? -15.929 -0.039 25.000 1.00 90.94 88 ASN A O 1
ATOM 683 N N . VAL A 1 89 ? -14.728 0.661 23.238 1.00 90.94 89 VAL A N 1
ATOM 684 C CA . VAL A 1 89 ? -15.765 1.528 22.660 1.00 90.94 89 VAL A CA 1
ATOM 685 C C . VAL A 1 89 ? -15.854 1.277 21.158 1.00 90.94 89 VAL A C 1
ATOM 687 O O . VAL A 1 89 ? -14.845 1.233 20.460 1.00 90.94 89 VAL A O 1
ATOM 690 N N . ARG A 1 90 ? -17.075 1.116 20.646 1.00 90.06 90 ARG A N 1
ATOM 691 C CA . ARG A 1 90 ? -17.341 0.957 19.212 1.00 90.06 90 ARG A CA 1
ATOM 692 C C . ARG A 1 90 ? -17.099 2.274 18.454 1.00 90.06 90 ARG A C 1
ATOM 694 O O . ARG A 1 90 ? -17.523 3.324 18.930 1.00 90.06 90 ARG A O 1
ATOM 701 N N . LEU A 1 91 ? -16.491 2.180 17.264 1.00 88.44 91 LEU A N 1
ATOM 702 C CA . LEU A 1 91 ? -16.441 3.260 16.262 1.00 88.44 91 LEU A CA 1
ATOM 703 C C . LEU A 1 91 ? -17.662 3.249 15.332 1.00 88.44 91 LEU A C 1
ATOM 705 O O . LEU A 1 91 ? -18.121 2.144 14.937 1.00 88.44 91 LEU A O 1
#

pLDDT: mean 91.26, std 13.92, range [34.6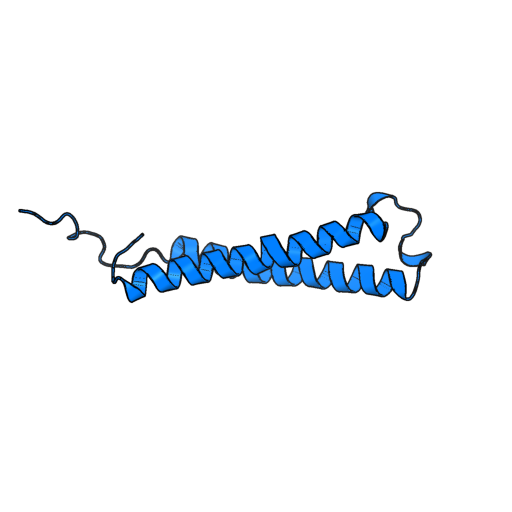6, 98.56]

Solvent-accessible surface area (ba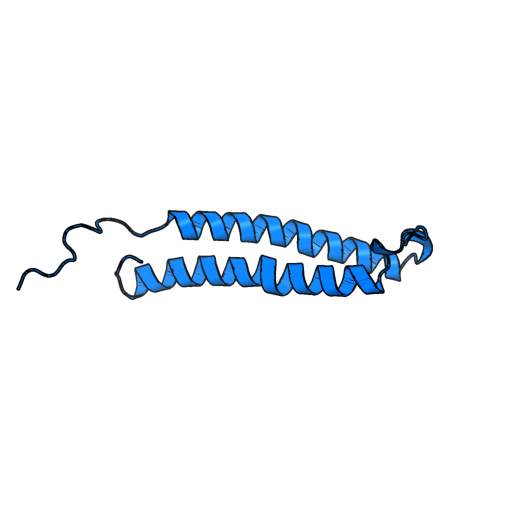ckbone atoms only — not comparable to full-atom values): 4947 Å² total; per-residue (Å²): 135,85,73,90,74,84,76,66,93,58,71,62,55,66,63,27,51,52,25,46,52,45,15,53,54,26,42,53,54,15,50,50,47,43,52,51,50,52,45,32,73,77,39,64,72,73,26,73,89,39,78,79,57,24,58,85,54,42,48,61,49,21,52,44,29,41,50,54,42,13,45,38,22,45,48,51,17,49,50,59,52,46,54,28,64,77,68,71,44,67,113

Radius of gyration: 19.88 Å; Cα contacts (8 Å, |Δi|>4): 86; chains: 1; bounding box: 46×18×59 Å

Secondary structure (DSSP, 8-state):
---S-SS--S--HHHHHHHHHHHHHHHHHHHHHHHHHHHHHH-GGGGTT-GGGSHHHHHHHHHHIIIIIIIHHHHHHHHHHHHHHHHT---

Nearest PDB structures (foldseek):
  3mk7-assembly3_G  TM=9.972E-01  e=1.148E-06  Stutzerimonas stutzeri
  8snh-assembly1_E  TM=1.002E+00  e=1.975E-06  Pseudomonas aeruginosa

Mean predicted aligned error: 5.74 Å

Sequence (91 aa):
MKFANMQATSYNDTVVRQFAIMTVVWGVVGMLVGVIIAAQLAWPELNLGIPWLSYGRLRPLHTNAVIFAFGGCGLFASAYYVVQRTCNVRL

Foldseek 3Di:
DDDPPPPPPDAPCVLLVVLVVQLVVLVVVLVVLVVLLVVCVVPVCSCVPPPCSHSVNSVVVSVCSVCCRNVVSVCSSCVSVVVCVVVVHHD